Protein AF-A0A933ERJ8-F1 (afdb_monomer_lite)

Secondary structure (DSSP, 8-state):
-EEEE-TT--S--HHHHH-TT--EEEEEEETTEEEEEES-GGG-----HHHHH-TT--EEEE----TTGGGTS-TT-TTSS--

Radius of gyration: 15.49 Å; chains: 1; bounding box: 49×23×31 Å

Sequence (83 aa):
MITEITSECNGCGVCVLACRKDLIFMKKTGPKRSLAYFVDPQECVVCRQCQRACPVDAVKITSEIPPDAFRKRLPAFHRAYEI

Structure (mmCIF, N/CA/C/O backbone):
data_AF-A0A933ERJ8-F1
#
_entry.id   AF-A0A933ERJ8-F1
#
loop_
_atom_site.group_PDB
_atom_site.id
_atom_site.type_symbol
_atom_site.label_atom_id
_atom_site.label_alt_id
_atom_site.label_comp_id
_atom_site.label_asym_id
_atom_site.label_entity_id
_atom_site.label_seq_id
_atom_site.pdbx_PDB_ins_code
_atom_site.Cartn_x
_atom_site.Cartn_y
_atom_site.Cartn_z
_atom_site.occupancy
_atom_site.B_iso_or_equiv
_atom_site.auth_seq_id
_atom_site.auth_comp_id
_atom_site.auth_asym_id
_atom_site.auth_atom_id
_atom_site.pdbx_PDB_model_num
ATOM 1 N N . MET A 1 1 ? 13.787 -1.031 -7.633 1.00 64.56 1 MET A N 1
ATOM 2 C CA . MET A 1 1 ? 12.326 -0.960 -7.727 1.00 64.56 1 MET A CA 1
ATOM 3 C C . MET A 1 1 ? 11.832 -0.185 -6.525 1.00 64.56 1 MET A C 1
ATOM 5 O O . MET A 1 1 ? 12.100 -0.627 -5.409 1.00 64.56 1 MET A O 1
ATOM 9 N N . ILE A 1 2 ? 11.204 0.972 -6.730 1.00 63.69 2 ILE A N 1
ATOM 10 C CA . ILE A 1 2 ? 10.594 1.741 -5.640 1.00 63.69 2 ILE A CA 1
ATOM 11 C C . ILE A 1 2 ? 9.086 1.504 -5.712 1.00 63.69 2 ILE A C 1
ATOM 13 O O . ILE A 1 2 ? 8.434 1.792 -6.716 1.00 63.69 2 ILE A O 1
ATOM 17 N N . THR A 1 3 ? 8.531 0.932 -4.649 1.00 78.94 3 THR A N 1
ATOM 18 C CA . THR A 1 3 ? 7.084 0.845 -4.457 1.00 78.94 3 THR A CA 1
ATOM 19 C C . THR A 1 3 ? 6.742 1.483 -3.122 1.00 78.94 3 THR A C 1
ATOM 21 O O . THR A 1 3 ? 7.256 1.053 -2.089 1.00 78.94 3 THR A O 1
ATOM 24 N N . GLU A 1 4 ? 5.888 2.498 -3.142 1.00 89.38 4 GLU A N 1
ATOM 25 C CA . GLU A 1 4 ? 5.522 3.298 -1.973 1.00 89.38 4 GLU A CA 1
ATOM 26 C C . GLU A 1 4 ? 4.003 3.276 -1.767 1.00 89.38 4 GLU A C 1
ATOM 28 O O . GLU A 1 4 ? 3.229 3.208 -2.727 1.00 89.38 4 GLU A O 1
ATOM 33 N N . ILE A 1 5 ? 3.579 3.332 -0.503 1.00 94.38 5 ILE A N 1
ATOM 34 C CA . ILE A 1 5 ? 2.196 3.624 -0.122 1.00 94.38 5 ILE A CA 1
ATOM 35 C C . ILE A 1 5 ? 2.205 4.966 0.609 1.00 94.38 5 ILE A C 1
ATOM 37 O O . ILE A 1 5 ? 2.826 5.086 1.663 1.00 94.38 5 ILE A O 1
ATOM 41 N N . THR A 1 6 ? 1.548 5.969 0.029 1.00 95.06 6 THR A N 1
ATOM 42 C CA . THR A 1 6 ? 1.599 7.360 0.498 1.00 95.06 6 THR A CA 1
ATOM 43 C C . THR A 1 6 ? 0.671 7.614 1.694 1.00 95.06 6 THR A C 1
ATOM 45 O O . THR A 1 6 ? -0.157 6.774 2.072 1.00 95.06 6 THR A O 1
ATOM 48 N N . SER A 1 7 ? 0.765 8.815 2.277 1.00 93.69 7 SER A N 1
ATOM 49 C CA . SER A 1 7 ? -0.107 9.297 3.363 1.00 93.69 7 SER A CA 1
ATOM 50 C C . SER A 1 7 ? -1.594 9.359 3.004 1.00 93.69 7 SER A C 1
ATOM 52 O O . SER A 1 7 ? -2.433 9.301 3.906 1.00 93.69 7 SER A O 1
ATOM 54 N N . GLU A 1 8 ? -1.919 9.414 1.710 1.00 95.88 8 GLU A N 1
ATOM 55 C CA . GLU A 1 8 ? -3.294 9.444 1.191 1.00 95.88 8 GLU A CA 1
ATOM 56 C C . GLU A 1 8 ? -4.028 8.111 1.387 1.00 95.88 8 GLU A C 1
ATOM 58 O O . GLU A 1 8 ? -5.237 8.010 1.178 1.00 95.88 8 GLU A O 1
ATOM 63 N N . CYS A 1 9 ? -3.320 7.060 1.817 1.00 97.25 9 CYS A N 1
ATOM 64 C CA . CYS A 1 9 ? -3.930 5.785 2.150 1.00 97.25 9 CYS A CA 1
ATOM 65 C C . CYS A 1 9 ? -5.013 5.962 3.234 1.00 97.25 9 CYS A C 1
ATOM 67 O O . CYS A 1 9 ? -4.753 6.364 4.372 1.00 97.25 9 CYS A O 1
ATOM 69 N N . ASN A 1 10 ? -6.243 5.595 2.875 1.00 96.56 10 ASN A N 1
ATOM 70 C CA . ASN A 1 10 ? -7.418 5.665 3.744 1.00 96.56 10 ASN A CA 1
ATOM 71 C C . ASN A 1 10 ? -7.703 4.360 4.511 1.00 96.56 10 ASN A C 1
ATOM 73 O O . ASN A 1 10 ? -8.677 4.282 5.253 1.00 96.56 10 ASN A O 1
ATOM 77 N N . GLY A 1 11 ? -6.878 3.327 4.324 1.00 97.00 11 GLY A N 1
ATOM 78 C CA . GLY A 1 11 ? -7.012 2.057 5.033 1.00 97.00 11 GLY A CA 1
ATOM 79 C C . GLY A 1 11 ? -8.053 1.078 4.480 1.00 97.00 11 GLY A C 1
ATOM 80 O O . GLY A 1 11 ? -8.374 0.114 5.166 1.00 97.00 11 GLY A O 1
ATOM 81 N N . CYS A 1 12 ? -8.561 1.272 3.255 1.00 97.38 12 CYS A N 1
ATOM 82 C CA . CYS A 1 12 ? -9.600 0.402 2.677 1.00 97.38 12 CYS A CA 1
ATOM 83 C C . CYS A 1 12 ? -9.179 -1.060 2.427 1.00 97.38 12 CYS A C 1
ATOM 85 O O . CYS A 1 12 ? -10.036 -1.926 2.290 1.00 97.38 12 CYS A O 1
ATOM 87 N N . GLY A 1 13 ? -7.878 -1.347 2.319 1.00 97.06 13 GLY A N 1
ATOM 88 C CA . GLY A 1 13 ? -7.360 -2.713 2.177 1.00 97.06 13 GLY A CA 1
ATOM 89 C C . GLY A 1 13 ? -7.532 -3.373 0.802 1.00 97.06 13 GLY A C 1
ATOM 90 O O . GLY A 1 13 ? -7.001 -4.458 0.596 1.00 97.06 13 GLY A O 1
ATOM 91 N N . VAL A 1 14 ? -8.172 -2.735 -0.185 1.00 98.25 14 VAL A N 1
ATOM 92 C CA . VAL A 1 14 ? -8.345 -3.315 -1.538 1.00 98.25 14 VAL A CA 1
ATOM 93 C C . VAL A 1 14 ? -7.014 -3.701 -2.205 1.00 98.25 14 VAL A C 1
ATOM 95 O O . VAL A 1 14 ? -6.937 -4.701 -2.915 1.00 98.25 14 VAL A O 1
ATOM 98 N N . CYS A 1 15 ? -5.938 -2.954 -1.945 1.00 98.00 15 CYS A N 1
ATOM 99 C CA . CYS A 1 15 ? -4.607 -3.274 -2.468 1.00 98.00 15 CYS A CA 1
ATOM 100 C C . CYS A 1 15 ? -4.023 -4.589 -1.921 1.00 98.00 15 CYS A C 1
ATOM 102 O O . CYS A 1 15 ? -3.255 -5.227 -2.640 1.00 98.00 15 CYS A O 1
ATOM 104 N N . VAL A 1 16 ? -4.412 -5.005 -0.708 1.00 97.94 16 VAL A N 1
ATOM 105 C CA . VAL A 1 16 ? -4.045 -6.303 -0.117 1.00 97.94 16 VAL A CA 1
ATOM 106 C C . VAL A 1 16 ? -4.654 -7.422 -0.956 1.00 97.94 16 VAL A C 1
ATOM 108 O O . VAL A 1 16 ? -3.933 -8.280 -1.446 1.00 97.94 16 VAL A O 1
ATOM 111 N N . LEU A 1 17 ? -5.959 -7.337 -1.233 1.00 97.75 17 LEU A N 1
ATOM 112 C CA . LEU A 1 17 ? -6.674 -8.318 -2.059 1.00 97.75 17 LEU A CA 1
ATOM 113 C C . LEU A 1 17 ? -6.171 -8.347 -3.511 1.00 97.75 17 LEU A C 1
ATOM 115 O O . LEU A 1 17 ? -6.181 -9.385 -4.166 1.00 97.75 17 LEU A O 1
ATOM 119 N N . ALA A 1 18 ? -5.736 -7.200 -4.037 1.00 97.81 18 ALA A N 1
ATOM 120 C CA . ALA A 1 18 ? -5.233 -7.093 -5.403 1.00 97.81 18 ALA A CA 1
ATOM 121 C C . ALA A 1 18 ? -3.803 -7.644 -5.580 1.00 97.81 18 ALA A C 1
ATOM 123 O O . ALA A 1 18 ? -3.373 -7.885 -6.716 1.00 97.81 18 ALA A O 1
ATOM 124 N N . CYS A 1 19 ? -3.032 -7.797 -4.500 1.00 97.31 19 CYS A N 1
ATOM 125 C CA . CYS A 1 19 ? -1.631 -8.192 -4.577 1.00 97.31 19 CYS A CA 1
ATOM 126 C C . CYS A 1 19 ? -1.487 -9.710 -4.751 1.00 97.31 19 CYS A C 1
ATOM 128 O O . CYS A 1 19 ? -1.457 -10.453 -3.785 1.00 97.31 19 CYS A O 1
ATOM 130 N N . ARG A 1 20 ? -1.282 -10.182 -5.987 1.00 94.56 20 ARG A N 1
ATOM 131 C CA . ARG A 1 20 ? -1.105 -11.623 -6.290 1.00 94.56 20 ARG A CA 1
ATOM 132 C C . ARG A 1 20 ? 0.151 -12.279 -5.700 1.00 94.56 20 ARG A C 1
ATOM 134 O O . ARG A 1 20 ? 0.332 -13.481 -5.847 1.00 94.56 20 ARG A O 1
ATOM 141 N N . LYS A 1 21 ? 1.065 -11.477 -5.155 1.00 95.81 21 LYS A N 1
ATOM 142 C CA . LYS A 1 21 ? 2.310 -11.929 -4.521 1.00 95.81 21 LYS A CA 1
ATOM 143 C C . LYS A 1 21 ? 2.240 -11.823 -2.997 1.00 95.81 21 LYS A C 1
ATOM 145 O O . LYS A 1 21 ? 3.251 -12.086 -2.359 1.00 95.81 21 LYS A O 1
ATOM 150 N N . ASP A 1 22 ? 1.100 -11.383 -2.455 1.00 95.94 22 ASP A N 1
ATOM 151 C CA . ASP A 1 22 ? 0.88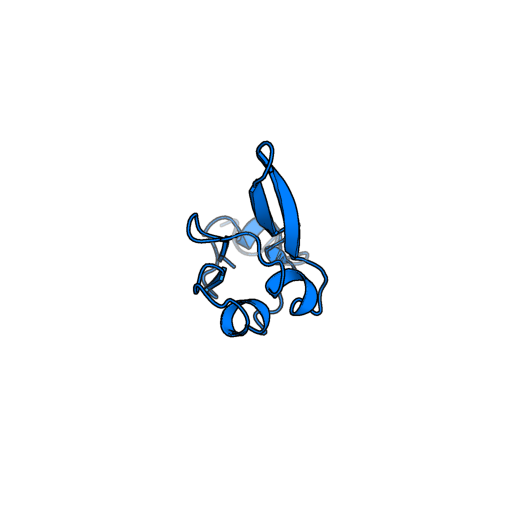1 -11.183 -1.021 1.00 95.94 22 ASP A CA 1
ATOM 152 C C . ASP A 1 22 ? 1.980 -10.329 -0.370 1.00 95.94 22 ASP A C 1
ATOM 154 O O . ASP A 1 22 ? 2.527 -10.664 0.672 1.00 95.94 22 ASP A O 1
ATOM 158 N N . LEU A 1 23 ? 2.346 -9.217 -1.018 1.00 95.94 23 LEU A N 1
ATOM 159 C CA . LEU A 1 23 ? 3.412 -8.315 -0.551 1.00 95.94 23 L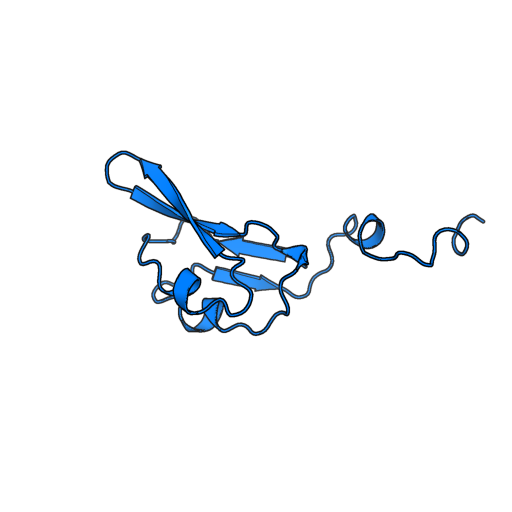EU A CA 1
ATOM 160 C C . LEU A 1 23 ? 2.886 -7.079 0.180 1.00 95.94 23 LEU A C 1
ATOM 162 O O . LEU A 1 23 ? 3.687 -6.291 0.682 1.00 95.94 23 LEU A O 1
ATOM 166 N N . ILE A 1 24 ? 1.568 -6.874 0.210 1.00 96.81 24 ILE A N 1
ATOM 167 C CA . ILE A 1 24 ? 0.929 -5.708 0.824 1.00 96.81 24 ILE A CA 1
ATOM 168 C C . ILE A 1 24 ? 0.084 -6.178 1.997 1.00 96.81 24 ILE A C 1
ATOM 170 O O . ILE A 1 24 ? -0.785 -7.027 1.825 1.00 96.81 24 ILE A O 1
ATOM 174 N N . PHE A 1 25 ? 0.293 -5.576 3.164 1.00 97.44 25 PHE A N 1
ATOM 175 C CA . PHE A 1 25 ? -0.441 -5.896 4.386 1.00 97.44 25 PHE A CA 1
ATOM 176 C C . PHE A 1 25 ? -0.942 -4.634 5.076 1.00 97.44 25 PHE A C 1
ATOM 178 O O . PHE A 1 25 ? -0.452 -3.533 4.830 1.00 97.44 25 PHE A O 1
ATOM 185 N N . MET A 1 26 ? -1.919 -4.799 5.968 1.00 97.25 26 MET A N 1
ATOM 186 C CA . MET A 1 26 ? -2.419 -3.714 6.810 1.00 97.25 26 MET A CA 1
ATOM 187 C C . MET A 1 26 ? -1.647 -3.658 8.126 1.00 97.25 26 MET A C 1
ATOM 189 O O . MET A 1 26 ? -1.523 -4.661 8.826 1.00 97.25 26 MET A O 1
ATOM 193 N N . LYS A 1 27 ? -1.195 -2.463 8.507 1.00 96.31 27 LYS A N 1
ATOM 194 C CA . LYS A 1 27 ? -0.623 -2.173 9.823 1.00 96.31 27 LYS A CA 1
ATOM 195 C C . LYS A 1 27 ? -1.506 -1.177 10.555 1.00 96.31 27 LYS A C 1
ATOM 197 O O . LYS A 1 27 ? -1.846 -0.128 10.011 1.00 96.31 27 LYS A O 1
ATOM 202 N N . LYS A 1 28 ? -1.842 -1.477 11.809 1.00 96.62 28 LYS A N 1
ATOM 203 C CA . LYS A 1 28 ? -2.531 -0.532 12.691 1.00 96.62 28 LYS A CA 1
ATOM 204 C C . LYS A 1 28 ? -1.587 0.630 13.016 1.00 96.62 28 LYS A C 1
ATOM 206 O O . LYS A 1 28 ? -0.492 0.410 13.527 1.00 96.62 28 LYS A O 1
ATOM 211 N N . THR A 1 29 ? -2.004 1.852 12.707 1.00 93.56 29 THR A N 1
ATOM 212 C CA . THR A 1 29 ? -1.228 3.089 12.924 1.00 93.56 29 THR A CA 1
ATOM 213 C C . THR A 1 29 ? -1.886 4.030 13.930 1.00 93.56 29 THR A C 1
ATOM 215 O O . THR A 1 29 ? -1.312 5.051 14.290 1.00 93.56 29 THR A O 1
ATOM 218 N N . GLY A 1 30 ? -3.075 3.684 14.425 1.00 91.31 30 GLY A N 1
ATOM 219 C CA . GLY A 1 30 ? -3.754 4.404 15.495 1.00 91.31 30 GLY A CA 1
ATOM 220 C C . GLY A 1 30 ? -4.971 3.642 16.026 1.00 91.31 30 GLY A C 1
ATOM 221 O O . GLY A 1 30 ? -5.246 2.522 15.586 1.00 91.31 30 GLY A O 1
ATOM 222 N N . PRO A 1 31 ? -5.746 4.238 16.950 1.00 91.62 31 PRO A N 1
ATOM 223 C CA . PRO A 1 31 ? -6.905 3.584 17.564 1.00 91.62 31 PRO A CA 1
ATOM 224 C C . PRO A 1 31 ? -7.956 3.129 16.544 1.00 91.62 31 PRO A C 1
ATOM 226 O O . PRO A 1 31 ? -8.531 2.054 16.692 1.00 91.62 31 PRO A O 1
ATOM 229 N N . LYS A 1 32 ? -8.159 3.932 15.491 1.00 90.44 32 LYS A N 1
ATOM 230 C CA . LYS A 1 32 ? -9.123 3.700 14.401 1.00 90.44 32 LYS A CA 1
ATOM 231 C C . LYS A 1 32 ? -8.494 3.849 13.010 1.00 90.44 32 LYS A C 1
ATOM 233 O O . LYS A 1 32 ? -9.202 4.099 12.042 1.00 90.44 32 LYS A O 1
ATOM 238 N N . ARG A 1 33 ? -7.162 3.760 12.908 1.00 91.00 33 ARG A N 1
ATOM 239 C CA . ARG A 1 33 ? -6.436 3.949 11.645 1.00 91.00 33 ARG A CA 1
ATOM 240 C C . ARG A 1 33 ? -5.526 2.762 11.372 1.00 91.00 33 ARG A C 1
ATOM 242 O O . ARG A 1 33 ? -4.778 2.337 12.254 1.00 91.00 33 ARG A O 1
ATOM 249 N N . SER A 1 34 ? -5.584 2.274 10.140 1.00 96.19 34 SER A N 1
ATOM 250 C CA . SER A 1 34 ? -4.689 1.250 9.613 1.00 96.19 34 SER A CA 1
ATOM 251 C C . SER A 1 34 ? -4.242 1.676 8.225 1.00 96.19 34 SER A C 1
ATOM 253 O O . SER A 1 34 ? -5.067 2.117 7.430 1.00 96.19 34 SER A O 1
ATOM 255 N N . LEU A 1 35 ? -2.951 1.561 7.939 1.00 96.94 35 LEU A N 1
ATOM 256 C CA . LEU A 1 35 ? -2.380 1.881 6.634 1.00 96.94 35 LEU A CA 1
ATOM 257 C C . LEU A 1 35 ? -1.821 0.616 5.998 1.00 96.94 35 LEU A C 1
ATOM 259 O O . LEU A 1 35 ? -1.344 -0.282 6.696 1.00 96.94 35 LEU A O 1
ATOM 263 N N . ALA A 1 36 ? -1.901 0.553 4.676 1.00 97.56 36 ALA A N 1
ATOM 264 C CA . ALA A 1 36 ? -1.243 -0.499 3.926 1.00 97.56 36 ALA A CA 1
ATOM 265 C C . ALA A 1 36 ? 0.272 -0.228 3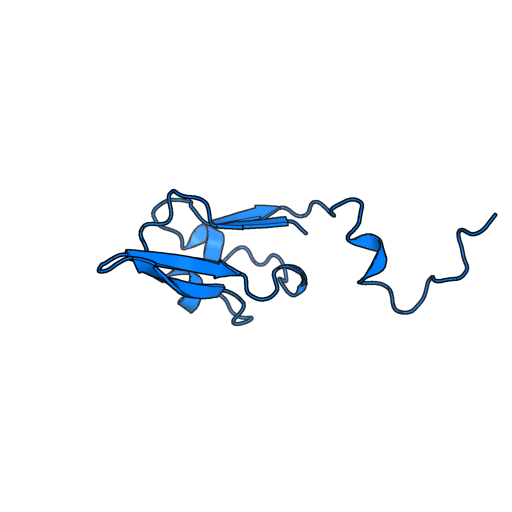.865 1.00 97.56 36 ALA A C 1
ATOM 267 O O . ALA A 1 36 ? 0.699 0.926 3.844 1.00 97.56 36 ALA A O 1
ATOM 268 N N . TYR A 1 37 ? 1.085 -1.280 3.838 1.00 95.81 37 TYR A N 1
ATOM 269 C CA . TYR A 1 37 ? 2.537 -1.196 3.665 1.00 95.81 37 TYR A CA 1
ATOM 270 C C . TYR A 1 37 ? 3.046 -2.390 2.847 1.00 95.81 37 TYR A C 1
ATOM 272 O O . TYR A 1 37 ? 2.417 -3.450 2.841 1.00 95.81 37 TYR A O 1
ATOM 280 N N . PHE A 1 38 ? 4.180 -2.220 2.164 1.00 93.81 38 PHE A N 1
ATOM 281 C CA . PHE A 1 38 ? 4.881 -3.318 1.494 1.00 93.81 38 PHE A CA 1
ATOM 282 C C . PHE A 1 38 ? 5.804 -4.040 2.482 1.00 93.81 38 PHE A C 1
ATOM 284 O O . PHE A 1 38 ? 6.583 -3.381 3.170 1.00 93.81 38 PHE A O 1
ATOM 291 N N . VAL A 1 39 ? 5.745 -5.375 2.544 1.00 92.81 39 VAL A N 1
ATOM 292 C CA . VAL A 1 39 ? 6.672 -6.174 3.371 1.00 92.81 39 VAL A CA 1
ATOM 293 C C . VAL A 1 39 ? 8.013 -6.391 2.671 1.00 92.81 39 VAL A C 1
ATOM 295 O O . VAL A 1 39 ? 9.058 -6.167 3.272 1.00 92.81 39 VAL A O 1
ATOM 298 N N . ASP A 1 40 ? 7.974 -6.763 1.390 1.00 88.19 40 ASP A N 1
ATOM 299 C CA . ASP A 1 40 ? 9.154 -6.929 0.548 1.00 88.19 40 ASP A CA 1
ATOM 300 C C . ASP A 1 40 ? 8.889 -6.324 -0.839 1.00 88.19 40 ASP A C 1
ATOM 302 O O . ASP A 1 40 ? 8.451 -7.004 -1.772 1.00 88.19 40 ASP A O 1
ATOM 306 N N . PRO A 1 41 ? 9.096 -5.006 -0.989 1.00 86.44 41 PRO A N 1
ATOM 307 C CA . PRO A 1 41 ? 8.859 -4.321 -2.251 1.00 86.44 41 PRO A CA 1
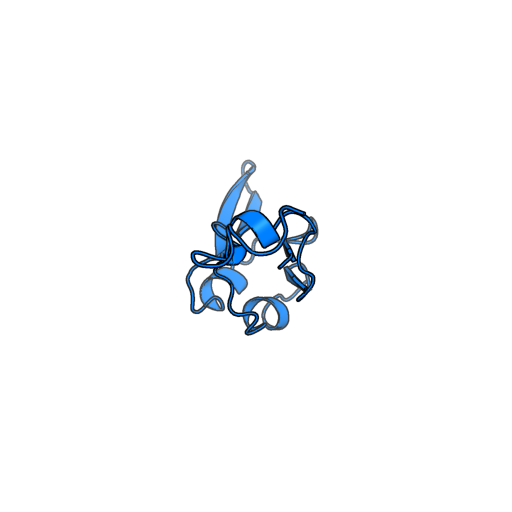ATOM 308 C C . PRO A 1 41 ? 9.781 -4.800 -3.386 1.00 86.44 41 PRO A C 1
ATOM 310 O O . PRO A 1 41 ? 9.472 -4.560 -4.553 1.00 86.44 41 PRO A O 1
ATOM 313 N N . GLN A 1 42 ? 10.895 -5.485 -3.086 1.00 83.88 42 GLN A N 1
ATOM 314 C CA . GLN A 1 42 ? 11.822 -5.974 -4.113 1.00 83.88 42 GLN A CA 1
ATOM 315 C C . GLN A 1 42 ? 11.290 -7.215 -4.838 1.00 83.88 42 GLN A C 1
ATOM 317 O O . GLN A 1 42 ? 11.586 -7.405 -6.018 1.00 83.88 42 GLN A O 1
ATOM 322 N N . GLU A 1 43 ? 10.437 -8.000 -4.182 1.00 87.69 43 GLU A N 1
ATOM 323 C CA . GLU A 1 43 ? 9.766 -9.173 -4.757 1.00 87.69 43 GLU A CA 1
ATOM 324 C C . GLU A 1 43 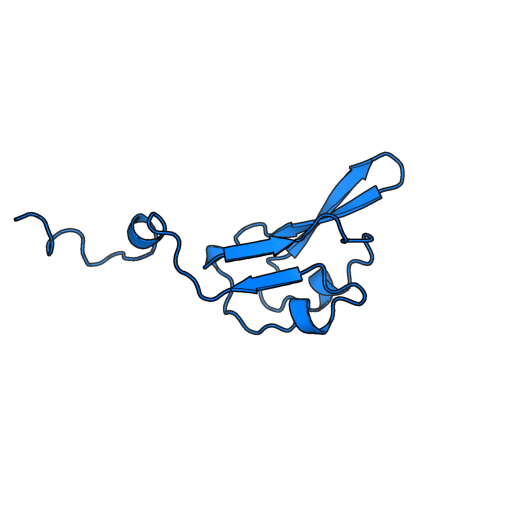? 8.561 -8.817 -5.641 1.00 87.69 43 GLU A C 1
ATOM 326 O O . GLU A 1 43 ? 7.929 -9.686 -6.256 1.00 87.69 43 GLU A O 1
ATOM 331 N N . CYS A 1 44 ? 8.224 -7.529 -5.731 1.00 90.19 44 CYS A N 1
ATOM 332 C CA . CYS A 1 44 ? 7.160 -7.053 -6.594 1.00 90.19 44 CYS A CA 1
ATOM 333 C C . CYS A 1 44 ? 7.503 -7.315 -8.069 1.00 90.19 44 CYS A C 1
ATOM 335 O O . CYS A 1 44 ? 8.596 -7.031 -8.553 1.00 90.19 44 CYS A O 1
ATOM 337 N N . VAL A 1 45 ? 6.526 -7.835 -8.813 1.00 90.88 45 VAL A N 1
ATOM 338 C CA . VAL A 1 45 ? 6.646 -8.120 -10.256 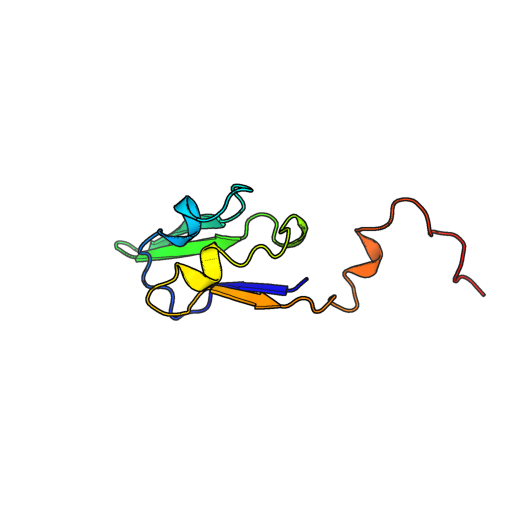1.00 90.88 45 VAL A CA 1
ATOM 339 C C . VAL A 1 45 ? 6.082 -6.995 -11.130 1.00 90.88 45 VAL A C 1
ATOM 341 O O . VAL A 1 45 ? 5.878 -7.175 -12.325 1.00 90.88 45 VAL A O 1
ATOM 344 N N . VAL A 1 46 ? 5.785 -5.832 -10.538 1.00 91.50 46 VAL A N 1
ATOM 345 C CA . VAL A 1 46 ? 5.314 -4.627 -11.249 1.00 91.50 46 VAL A CA 1
ATOM 346 C C . VAL A 1 46 ? 4.033 -4.876 -12.070 1.00 91.50 46 VAL A C 1
ATOM 348 O O . VAL A 1 46 ? 3.816 -4.277 -13.120 1.00 91.50 46 VAL A O 1
ATOM 351 N N . CYS A 1 47 ? 3.127 -5.736 -11.588 1.00 94.25 47 CYS A N 1
ATOM 352 C CA . CYS A 1 47 ? 1.869 -6.031 -12.294 1.00 94.25 47 CYS A CA 1
ATOM 353 C C . CYS A 1 47 ? 0.834 -4.891 -12.227 1.00 94.25 47 CYS A C 1
ATOM 355 O O . CYS A 1 47 ? -0.150 -4.909 -12.962 1.00 94.25 47 CYS A O 1
ATOM 357 N N . ARG A 1 48 ? 1.040 -3.907 -11.336 1.00 94.56 48 ARG A N 1
ATOM 358 C CA . ARG A 1 48 ? 0.216 -2.690 -11.169 1.00 94.56 48 ARG A CA 1
ATOM 359 C C . ARG A 1 48 ? -1.245 -2.915 -10.769 1.00 94.56 48 ARG A C 1
ATOM 361 O O . ARG A 1 48 ? -2.026 -1.967 -10.766 1.00 94.56 48 ARG A O 1
ATOM 368 N N . GLN A 1 49 ? -1.613 -4.122 -10.347 1.00 97.19 49 GLN A N 1
ATOM 369 C CA . GLN A 1 49 ? -2.984 -4.419 -9.921 1.00 97.19 49 GLN A CA 1
ATOM 370 C C . GLN A 1 49 ? -3.384 -3.641 -8.660 1.00 97.19 49 GLN A C 1
ATOM 372 O O . GLN A 1 49 ? -4.441 -3.022 -8.638 1.00 97.19 49 GLN A O 1
ATOM 377 N N . CYS A 1 50 ? -2.519 -3.592 -7.644 1.00 97.38 50 CYS A N 1
ATOM 378 C CA . CYS A 1 50 ? -2.763 -2.807 -6.431 1.00 97.38 50 CYS A CA 1
ATOM 379 C C . CYS A 1 50 ? -2.817 -1.292 -6.689 1.00 97.38 50 CYS A C 1
ATOM 381 O O . CYS A 1 50 ? -3.612 -0.606 -6.053 1.00 97.38 50 CYS A O 1
ATOM 383 N N . GLN A 1 51 ? -2.023 -0.788 -7.642 1.00 96.56 51 GLN A N 1
ATOM 384 C CA . GLN A 1 51 ? -2.055 0.612 -8.073 1.00 96.56 51 GLN A CA 1
ATOM 385 C C . GLN A 1 51 ? -3.406 0.964 -8.708 1.00 96.56 51 GLN A C 1
ATOM 387 O O . GLN A 1 51 ? -4.063 1.896 -8.263 1.00 96.56 51 GLN A O 1
ATOM 392 N N . ARG A 1 52 ? -3.862 0.177 -9.691 1.00 97.38 52 ARG A N 1
ATOM 393 C CA . ARG A 1 52 ? -5.156 0.387 -10.369 1.00 97.38 52 ARG A CA 1
ATOM 394 C C . ARG A 1 52 ? -6.356 0.243 -9.438 1.00 97.38 52 ARG A C 1
ATOM 396 O O . ARG A 1 52 ? -7.363 0.907 -9.636 1.00 97.38 52 ARG A O 1
ATOM 403 N N . ALA A 1 53 ? -6.259 -0.650 -8.457 1.00 98.00 53 ALA A N 1
ATOM 404 C CA . ALA A 1 53 ? -7.347 -0.922 -7.530 1.00 98.00 53 ALA A CA 1
ATOM 405 C C . ALA A 1 53 ? -7.468 0.131 -6.413 1.00 98.00 53 ALA A C 1
ATOM 407 O O . ALA A 1 53 ? -8.471 0.150 -5.707 1.00 98.00 53 ALA A O 1
ATOM 408 N N . CYS A 1 54 ? -6.458 0.984 -6.207 1.00 98.06 54 CYS A N 1
ATOM 409 C CA . CYS A 1 54 ? -6.482 1.955 -5.121 1.00 98.06 54 CYS A CA 1
ATOM 410 C C . CYS A 1 54 ? -7.479 3.092 -5.425 1.00 98.06 54 CYS A C 1
ATOM 412 O O . CYS A 1 54 ? -7.232 3.872 -6.343 1.00 98.06 54 CYS A O 1
ATOM 414 N N . PRO A 1 55 ? -8.559 3.259 -4.637 1.00 98.00 55 PRO A N 1
ATOM 415 C CA . PRO A 1 55 ? -9.593 4.260 -4.924 1.00 98.00 55 PRO A CA 1
ATOM 416 C C . PRO A 1 55 ? -9.134 5.707 -4.693 1.00 98.00 55 PRO A C 1
ATOM 418 O O . PRO A 1 55 ? -9.815 6.640 -5.098 1.00 98.00 55 PRO A O 1
ATOM 421 N N . VAL A 1 56 ? -8.000 5.888 -4.013 1.00 97.88 56 VAL A N 1
ATOM 422 C CA . VAL A 1 56 ? -7.417 7.190 -3.647 1.00 97.88 56 VAL A CA 1
ATOM 423 C C . VAL A 1 56 ? -6.006 7.367 -4.217 1.00 97.88 56 VAL A C 1
ATOM 425 O O . VAL A 1 56 ? -5.273 8.242 -3.779 1.00 97.88 56 VAL A O 1
ATOM 428 N N . ASP A 1 57 ? -5.599 6.499 -5.151 1.00 96.69 57 ASP A N 1
ATOM 429 C CA . ASP A 1 57 ? -4.294 6.558 -5.828 1.00 96.69 57 ASP A CA 1
ATOM 430 C C . ASP A 1 57 ? -3.076 6.653 -4.870 1.00 96.69 57 ASP A C 1
ATOM 432 O O . ASP A 1 57 ? -2.054 7.278 -5.153 1.00 96.69 57 ASP A O 1
ATOM 436 N N . ALA A 1 58 ? -3.167 5.997 -3.709 1.00 97.31 58 ALA A N 1
ATOM 437 C CA . ALA A 1 58 ? -2.120 5.999 -2.685 1.00 97.31 58 ALA A CA 1
ATOM 438 C C . ALA A 1 58 ? -0.989 4.983 -2.939 1.00 97.31 58 ALA A C 1
ATOM 440 O O . ALA A 1 58 ? 0.019 5.010 -2.242 1.00 97.31 58 ALA A O 1
ATOM 441 N N . VAL A 1 59 ? -1.136 4.062 -3.898 1.00 96.00 59 VAL A N 1
ATOM 442 C CA . VAL A 1 59 ? -0.129 3.028 -4.202 1.00 96.00 59 VAL A CA 1
ATOM 443 C C . VAL A 1 59 ? 0.687 3.453 -5.421 1.00 96.00 59 VAL A C 1
ATOM 445 O O . VAL A 1 59 ? 0.158 3.502 -6.530 1.00 96.00 59 VAL A O 1
ATOM 448 N N . LYS A 1 60 ? 1.985 3.710 -5.246 1.00 92.88 60 LYS A N 1
ATOM 449 C CA . LYS A 1 60 ? 2.897 4.127 -6.319 1.00 92.88 60 LYS A CA 1
ATOM 450 C C . LYS A 1 60 ? 3.871 3.004 -6.657 1.00 92.88 60 LYS A C 1
ATOM 452 O O . LYS A 1 60 ? 4.530 2.456 -5.778 1.00 92.88 60 LYS A O 1
ATOM 457 N N . ILE A 1 61 ? 3.951 2.651 -7.939 1.00 90.19 61 ILE A N 1
ATOM 458 C CA . ILE A 1 61 ? 4.877 1.634 -8.451 1.00 90.19 61 ILE A CA 1
ATOM 459 C C . ILE A 1 61 ? 5.764 2.265 -9.521 1.00 90.19 61 ILE A C 1
ATOM 461 O O . ILE A 1 61 ? 5.278 2.598 -10.610 1.00 90.19 61 ILE A O 1
ATOM 465 N N . THR A 1 62 ? 7.065 2.358 -9.245 1.00 82.25 62 THR A N 1
ATOM 466 C CA . THR A 1 62 ? 8.076 2.780 -10.217 1.00 82.25 62 THR A CA 1
ATOM 467 C C . THR A 1 62 ? 9.045 1.636 -10.528 1.00 82.25 62 THR A C 1
ATOM 469 O O . THR A 1 62 ? 9.379 0.793 -9.690 1.00 82.25 62 THR A O 1
ATOM 472 N N . SER A 1 63 ? 9.487 1.581 -11.784 1.00 70.81 63 SER A N 1
ATOM 473 C CA . SER A 1 63 ? 10.504 0.634 -12.259 1.00 70.81 63 SER A CA 1
ATOM 474 C C . SER A 1 63 ? 11.929 1.130 -12.011 1.00 70.81 63 SER A C 1
ATOM 476 O O . SER A 1 63 ? 12.883 0.483 -12.434 1.00 70.81 63 SER A O 1
ATOM 478 N N . GLU A 1 64 ? 12.087 2.257 -11.319 1.00 67.44 64 GLU A N 1
ATOM 479 C CA . GLU A 1 64 ? 13.395 2.813 -11.009 1.00 67.44 64 GLU A CA 1
ATOM 480 C C . GLU A 1 64 ? 14.137 1.889 -10.044 1.00 67.44 64 GLU A C 1
ATOM 482 O O . GLU A 1 64 ? 13.588 1.358 -9.068 1.00 67.44 64 GLU A O 1
ATOM 487 N N . ILE A 1 65 ? 15.398 1.630 -10.364 1.00 61.69 65 ILE A N 1
ATOM 488 C CA . ILE A 1 65 ? 16.312 0.847 -9.543 1.00 61.69 65 ILE A CA 1
ATOM 489 C C . ILE A 1 65 ? 17.012 1.857 -8.627 1.00 61.69 65 ILE A C 1
ATOM 491 O O . ILE A 1 65 ? 17.750 2.691 -9.149 1.00 61.69 65 ILE A O 1
ATOM 495 N N . PRO A 1 66 ? 16.785 1.830 -7.295 1.00 60.00 66 PRO A N 1
ATOM 496 C CA . PRO A 1 66 ? 17.600 2.599 -6.367 1.00 60.00 66 PRO A CA 1
ATOM 497 C C . PRO A 1 66 ? 19.083 2.317 -6.636 1.00 60.00 66 PRO A C 1
ATOM 499 O O . PRO A 1 66 ? 19.418 1.152 -6.880 1.00 60.00 66 PRO A O 1
ATOM 502 N N . PRO A 1 67 ? 19.973 3.321 -6.590 1.00 59.97 67 PRO A N 1
ATOM 503 C CA . PRO A 1 67 ? 21.395 3.135 -6.888 1.00 59.97 67 PRO A CA 1
ATOM 504 C C . PRO A 1 67 ? 22.048 2.000 -6.079 1.00 59.97 67 PRO A C 1
ATOM 506 O O . PRO A 1 67 ? 22.974 1.342 -6.543 1.00 59.97 67 PRO A O 1
ATOM 509 N N . ASP A 1 68 ? 21.533 1.726 -4.881 1.00 64.19 68 ASP A N 1
ATOM 510 C CA . ASP A 1 68 ? 21.992 0.706 -3.940 1.00 64.19 68 ASP A CA 1
ATOM 511 C C . ASP A 1 68 ? 21.312 -0.671 -4.104 1.00 64.19 68 ASP A C 1
ATOM 513 O O . ASP A 1 68 ? 21.815 -1.675 -3.590 1.00 64.19 68 ASP A O 1
ATOM 517 N N . ALA A 1 69 ? 20.216 -0.770 -4.866 1.00 57.94 69 ALA A N 1
ATOM 518 C CA . ALA A 1 69 ? 19.504 -2.031 -5.105 1.00 57.94 69 ALA A CA 1
ATOM 519 C C . ALA A 1 69 ? 20.303 -3.026 -5.973 1.00 57.94 69 ALA A C 1
ATOM 521 O O . ALA A 1 69 ? 20.020 -4.227 -5.948 1.00 57.94 69 ALA A O 1
ATOM 522 N N . PHE A 1 70 ? 21.340 -2.559 -6.680 1.00 57.78 70 PHE A N 1
ATOM 523 C CA . PHE A 1 70 ? 22.267 -3.405 -7.442 1.00 57.78 70 PHE A CA 1
ATOM 524 C C . PHE A 1 70 ? 23.005 -4.435 -6.570 1.00 57.78 70 PHE A C 1
ATOM 526 O O . PHE A 1 70 ? 23.327 -5.518 -7.052 1.00 57.78 70 PHE A O 1
ATOM 533 N N . ARG A 1 71 ? 23.221 -4.155 -5.276 1.00 60.22 71 ARG A N 1
ATOM 534 C CA . ARG A 1 71 ? 23.990 -5.040 -4.380 1.00 60.22 71 ARG A CA 1
ATOM 535 C C . ARG A 1 71 ? 23.247 -6.298 -3.923 1.00 60.22 71 ARG A C 1
ATOM 537 O O . ARG A 1 71 ? 23.896 -7.265 -3.549 1.00 60.22 71 ARG A O 1
ATOM 544 N N . LYS A 1 72 ? 21.908 -6.304 -3.914 1.00 55.03 72 LYS A N 1
ATOM 545 C CA . LYS A 1 72 ? 21.120 -7.389 -3.289 1.00 55.03 72 LYS A CA 1
ATOM 546 C C . LYS A 1 72 ? 20.564 -8.426 -4.267 1.00 55.03 72 LYS A C 1
ATOM 548 O O . LYS A 1 72 ? 20.199 -9.511 -3.833 1.00 55.03 72 LYS A O 1
ATOM 553 N N . ARG A 1 73 ? 20.472 -8.110 -5.564 1.00 53.41 73 ARG A N 1
ATOM 554 C CA . ARG A 1 73 ? 19.667 -8.896 -6.521 1.00 53.41 73 ARG A CA 1
ATOM 555 C C . ARG A 1 73 ? 20.459 -9.703 -7.553 1.00 53.41 73 ARG A C 1
ATOM 557 O O . ARG A 1 73 ? 19.842 -10.372 -8.374 1.00 53.41 73 ARG A O 1
ATOM 564 N N . LEU A 1 74 ? 21.793 -9.676 -7.523 1.00 50.69 74 LEU A N 1
ATOM 565 C CA . LEU A 1 74 ? 22.617 -10.490 -8.421 1.00 50.69 74 LEU A CA 1
ATOM 566 C C . LEU A 1 74 ? 23.446 -11.531 -7.651 1.00 50.69 74 LEU A C 1
ATOM 568 O O . LEU A 1 74 ? 24.493 -11.184 -7.109 1.00 50.69 74 LEU A O 1
ATOM 572 N N . PRO A 1 75 ? 23.076 -12.823 -7.681 1.00 51.22 75 PRO A N 1
ATOM 573 C CA . PRO A 1 75 ? 23.935 -13.895 -7.182 1.00 51.22 75 PRO A CA 1
ATOM 574 C C . PRO A 1 75 ? 25.096 -14.274 -8.132 1.00 51.22 75 PRO A C 1
ATOM 576 O O . PRO A 1 75 ? 25.639 -15.363 -7.994 1.00 51.22 75 PRO A O 1
ATOM 579 N N . ALA A 1 76 ? 25.483 -13.438 -9.114 1.00 57.53 76 ALA A N 1
ATOM 580 C CA . ALA A 1 76 ? 26.414 -13.866 -10.177 1.00 57.53 76 ALA A CA 1
ATOM 581 C C . ALA A 1 76 ? 27.408 -12.822 -10.742 1.00 57.53 76 ALA A C 1
ATOM 583 O O . ALA A 1 76 ? 28.125 -13.150 -11.680 1.00 57.53 76 ALA A O 1
ATOM 584 N N . PHE A 1 77 ? 27.507 -11.591 -10.219 1.00 53.78 77 PHE A N 1
ATOM 585 C CA . PHE A 1 77 ? 28.433 -10.568 -10.769 1.00 53.78 77 PHE A CA 1
ATOM 586 C C . PHE A 1 77 ? 29.376 -9.934 -9.735 1.00 53.78 77 PHE A C 1
ATOM 588 O O . PHE A 1 77 ? 29.836 -8.809 -9.908 1.00 53.78 77 PHE A O 1
ATOM 595 N N . HIS A 1 78 ? 29.755 -10.655 -8.680 1.00 53.72 78 HIS A N 1
ATOM 596 C CA . HIS A 1 78 ? 30.764 -10.179 -7.717 1.00 53.72 78 HIS A CA 1
ATOM 597 C C . HIS A 1 78 ? 32.209 -10.139 -8.274 1.00 53.72 78 HIS A C 1
ATOM 599 O O . HIS A 1 78 ? 33.160 -10.179 -7.505 1.00 53.72 78 HIS A O 1
ATOM 605 N N . ARG A 1 79 ? 32.409 -10.091 -9.601 1.00 55.12 79 ARG A N 1
ATOM 606 C CA . ARG A 1 79 ? 33.753 -10.167 -10.204 1.00 55.12 79 ARG A CA 1
ATOM 607 C C . ARG A 1 79 ? 33.990 -9.361 -11.485 1.00 55.12 79 ARG A C 1
ATOM 609 O O . ARG A 1 79 ? 34.998 -9.592 -12.138 1.00 55.12 79 ARG A O 1
ATOM 616 N N . ALA A 1 80 ? 33.085 -8.462 -11.878 1.00 58.75 80 ALA A N 1
ATOM 617 C CA . ALA A 1 80 ? 33.203 -7.760 -13.167 1.00 58.75 80 ALA A CA 1
ATOM 618 C C . ALA A 1 80 ? 33.532 -6.258 -13.077 1.00 58.75 80 ALA A C 1
ATOM 620 O O . ALA A 1 80 ? 33.781 -5.651 -14.112 1.00 58.75 80 ALA A O 1
ATOM 621 N N . TYR A 1 81 ? 33.539 -5.651 -11.884 1.00 56.50 81 TYR A N 1
ATOM 622 C CA . TYR A 1 81 ? 33.762 -4.202 -11.726 1.00 56.50 81 TYR A CA 1
ATOM 623 C C . TYR A 1 81 ? 34.678 -3.842 -10.546 1.00 56.50 81 TYR A C 1
ATOM 625 O O . TYR A 1 81 ? 34.534 -2.782 -9.946 1.00 56.50 81 TYR A O 1
ATOM 633 N N . GLU A 1 82 ? 35.628 -4.719 -10.225 1.00 45.16 82 GLU A N 1
ATOM 634 C CA . GLU A 1 82 ? 36.856 -4.317 -9.534 1.00 45.16 82 GLU A CA 1
ATOM 635 C C . GLU A 1 82 ? 37.942 -4.184 -10.609 1.00 45.16 82 GLU A C 1
ATOM 637 O O . GLU A 1 82 ? 38.591 -5.166 -10.971 1.00 45.16 82 GLU A O 1
ATOM 642 N N . ILE A 1 83 ? 38.055 -2.985 -11.187 1.00 53.25 83 ILE A N 1
ATOM 643 C CA . ILE A 1 83 ? 39.292 -2.504 -11.816 1.00 53.25 83 ILE A CA 1
ATOM 644 C C . ILE A 1 83 ? 39.879 -1.481 -10.854 1.00 53.25 83 ILE A C 1
ATOM 646 O O . ILE A 1 83 ? 39.096 -0.602 -10.422 1.00 53.25 83 ILE A O 1
#

pLDDT: mean 84.26, std 16.95, range [45.16, 98.25]

Foldseek 3Di:
DDKFQAPQFQQPCQLCVQQPPNQWDWDDPDPPDIGIDGPDLPPDPQPCRSQVRRPRSRIDDDPDQDPPNVVPPDPDPPDDPPD